Protein AF-A0A762VBR0-F1 (afdb_monomer_lite)

Secondary structure (DSSP, 8-state):
--SGGGHHHHHTTHHHHHHHHH-------EEESSS--PPBGGGTB----EEE-SSS------

Radius of gyration: 24.27 Å; chains: 1; bounding box: 68×35×43 Å

Structure (mmCIF, N/CA/C/O backbone):
data_AF-A0A762VBR0-F1
#
_entry.id   AF-A0A762VBR0-F1
#
loop_
_atom_site.group_PDB
_atom_site.id
_atom_site.type_symbol
_atom_site.label_atom_id
_atom_site.label_alt_id
_atom_site.label_comp_id
_atom_site.label_asym_id
_atom_site.label_entity_id
_atom_site.label_seq_id
_atom_site.pdbx_PDB_ins_code
_atom_site.Cartn_x
_atom_site.Cartn_y
_atom_site.Cartn_z
_atom_site.occupancy
_atom_site.B_iso_or_equiv
_atom_site.auth_seq_id
_atom_site.auth_comp_id
_atom_site.auth_asym_id
_atom_site.auth_atom_id
_atom_site.pdbx_PDB_model_num
ATOM 1 N N . MET A 1 1 ? 47.087 27.914 -26.500 1.00 54.66 1 MET A N 1
ATOM 2 C CA . MET A 1 1 ? 46.361 26.629 -26.393 1.00 54.66 1 MET A CA 1
ATOM 3 C C . MET A 1 1 ? 45.551 26.616 -25.096 1.00 54.66 1 MET A C 1
ATOM 5 O O . MET A 1 1 ? 46.184 26.618 -24.050 1.00 54.66 1 MET A O 1
ATOM 9 N N . PRO A 1 2 ? 44.201 26.647 -25.126 1.00 49.69 2 PRO A N 1
ATOM 10 C CA . PRO A 1 2 ? 43.404 26.406 -23.918 1.00 49.69 2 PRO A CA 1
ATOM 11 C C . PRO A 1 2 ? 42.204 25.462 -24.161 1.00 49.69 2 PRO A C 1
ATOM 13 O O . PRO A 1 2 ? 41.116 25.696 -23.649 1.00 49.69 2 PRO A O 1
ATOM 16 N N . ALA A 1 3 ? 42.359 24.414 -24.977 1.00 53.97 3 ALA A N 1
ATOM 17 C CA . ALA A 1 3 ? 41.277 23.447 -25.222 1.00 53.97 3 ALA A CA 1
ATOM 18 C C . ALA A 1 3 ? 41.325 22.218 -24.288 1.00 53.97 3 ALA A C 1
ATOM 20 O O . ALA A 1 3 ? 40.341 21.497 -24.166 1.00 53.97 3 ALA A O 1
ATOM 21 N N . VAL A 1 4 ? 42.451 21.982 -23.605 1.00 54.78 4 VAL A N 1
ATOM 22 C CA . VAL A 1 4 ? 42.726 20.702 -22.921 1.00 54.78 4 VAL A CA 1
ATOM 23 C C . VAL A 1 4 ? 42.145 20.640 -21.496 1.00 54.78 4 VAL A C 1
ATOM 25 O O . VAL A 1 4 ? 41.922 19.560 -20.962 1.00 54.78 4 VAL A O 1
ATOM 28 N N . THR A 1 5 ? 41.807 21.778 -20.883 1.00 53.56 5 THR A N 1
ATOM 29 C CA . THR A 1 5 ? 41.422 21.836 -19.456 1.00 53.56 5 THR A CA 1
ATOM 30 C C . THR A 1 5 ? 39.970 21.423 -19.171 1.00 53.56 5 THR A C 1
ATOM 32 O O . THR A 1 5 ? 39.628 21.155 -18.025 1.00 53.56 5 THR A O 1
ATOM 35 N N . LYS A 1 6 ? 39.093 21.335 -20.184 1.00 52.50 6 LYS A N 1
ATOM 36 C CA . LYS A 1 6 ? 37.668 20.978 -19.990 1.00 52.50 6 LYS A CA 1
ATOM 37 C C . LYS A 1 6 ? 37.377 19.474 -20.090 1.00 52.50 6 LYS A C 1
ATOM 39 O O . LYS A 1 6 ? 36.294 19.039 -19.714 1.00 52.50 6 LYS A O 1
ATOM 44 N N . LEU A 1 7 ? 38.339 18.688 -20.576 1.00 52.94 7 LEU A N 1
ATOM 45 C CA . LEU A 1 7 ? 38.180 17.257 -20.831 1.00 52.94 7 LEU A CA 1
ATOM 46 C C . LEU A 1 7 ? 38.045 16.385 -19.560 1.00 52.94 7 LEU A C 1
ATOM 48 O O . LEU A 1 7 ? 37.178 15.512 -19.559 1.00 52.94 7 LEU A O 1
ATOM 52 N N . PRO A 1 8 ? 38.791 16.607 -18.453 1.00 55.31 8 PRO A N 1
ATOM 53 C CA . PRO A 1 8 ? 38.654 15.758 -17.264 1.00 55.31 8 PRO A CA 1
ATOM 54 C C . PRO A 1 8 ? 37.377 16.053 -16.462 1.00 55.31 8 PRO A C 1
ATOM 56 O O . PRO A 1 8 ? 36.890 15.186 -15.744 1.00 55.31 8 PRO A O 1
ATOM 59 N N . LEU A 1 9 ? 36.797 17.250 -16.614 1.00 55.50 9 LEU A N 1
ATOM 60 C CA . LEU A 1 9 ? 35.563 17.642 -15.926 1.00 55.50 9 LEU A CA 1
ATOM 61 C C . LEU A 1 9 ? 34.327 16.931 -16.502 1.00 55.50 9 LEU A C 1
ATOM 63 O O . LEU A 1 9 ? 33.370 16.671 -15.781 1.00 55.50 9 LEU A O 1
ATOM 67 N N . LEU A 1 10 ? 34.361 16.596 -17.796 1.00 57.00 10 LEU A N 1
ATOM 68 C CA . LEU A 1 10 ? 33.256 15.946 -18.502 1.00 57.00 10 LEU A CA 1
ATOM 69 C C . LEU A 1 10 ? 33.243 14.425 -18.275 1.00 57.00 10 LEU A C 1
ATOM 71 O O . LEU A 1 10 ? 32.177 13.827 -18.226 1.00 57.00 10 LEU A O 1
ATOM 75 N N . LEU A 1 11 ? 34.407 13.797 -18.064 1.00 58.16 11 LEU A N 1
ATOM 76 C CA . LEU A 1 11 ? 34.482 12.366 -17.734 1.00 58.16 11 LEU A CA 1
ATOM 77 C C . LEU A 1 11 ? 34.014 12.057 -16.303 1.00 58.16 11 LEU A C 1
ATOM 79 O O . LEU A 1 11 ? 33.489 10.973 -16.059 1.00 58.16 11 LEU A O 1
ATOM 83 N N . LEU A 1 12 ? 34.170 12.996 -15.362 1.00 59.09 12 LEU A N 1
ATOM 84 C CA . LEU A 1 12 ? 33.768 12.791 -13.966 1.00 59.09 12 LEU A CA 1
ATOM 85 C C . LEU A 1 12 ? 32.246 12.866 -13.747 1.00 59.09 12 LEU A C 1
ATOM 87 O O . LEU A 1 12 ? 31.751 12.361 -12.742 1.00 59.09 12 LEU A O 1
ATOM 91 N N . SER A 1 13 ? 31.497 13.486 -14.665 1.00 59.81 13 SER A N 1
ATOM 92 C CA . SER A 1 13 ? 30.038 13.634 -14.556 1.00 59.81 13 SER A CA 1
ATOM 93 C C . SER A 1 13 ? 29.256 12.442 -15.117 1.00 59.81 13 SER A C 1
ATOM 95 O O . SER A 1 13 ? 28.101 12.243 -14.743 1.00 59.81 13 SER A O 1
ATOM 97 N N . VAL A 1 14 ? 29.880 11.607 -15.956 1.00 64.12 14 VAL A N 1
ATOM 98 C CA . VAL A 1 14 ? 29.260 10.422 -16.580 1.00 64.12 14 VAL A CA 1
ATOM 99 C C . VAL A 1 14 ? 28.637 9.446 -15.566 1.00 64.12 14 VAL A C 1
ATOM 101 O O . VAL A 1 14 ? 27.469 9.097 -15.751 1.00 64.12 14 VAL A O 1
ATOM 104 N N . PRO A 1 15 ? 29.317 9.020 -14.478 1.00 64.88 15 PRO A N 1
ATOM 105 C CA . PRO A 1 15 ? 28.714 8.092 -13.516 1.00 64.88 15 PRO A CA 1
ATOM 106 C C . PRO A 1 15 ? 27.563 8.723 -12.718 1.00 64.88 15 PRO A C 1
ATOM 108 O O . PRO A 1 15 ? 26.638 8.022 -12.317 1.00 64.88 15 PRO A O 1
ATOM 111 N N . PHE A 1 16 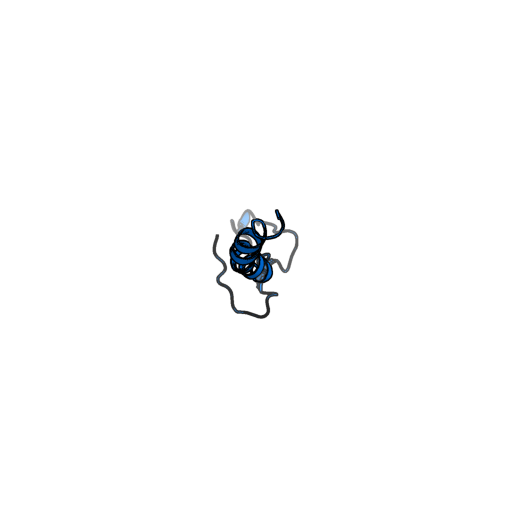? 27.580 10.044 -12.518 1.00 62.78 16 PHE A N 1
ATOM 112 C CA . PHE A 1 16 ? 26.516 10.750 -11.802 1.00 62.78 16 PHE A CA 1
ATOM 113 C C . PHE A 1 16 ? 25.241 10.855 -12.649 1.00 62.78 16 PHE A C 1
ATOM 115 O O . PHE A 1 16 ? 24.140 10.620 -12.154 1.00 62.78 16 PHE A O 1
ATOM 122 N N . VAL A 1 17 ? 25.395 11.131 -13.949 1.00 66.19 17 VAL A N 1
ATOM 123 C CA . VAL A 1 17 ? 24.282 11.134 -14.909 1.00 66.19 17 VAL A CA 1
ATOM 124 C C . VAL A 1 17 ? 23.725 9.721 -15.098 1.00 66.19 17 VAL A C 1
ATOM 126 O O . VAL A 1 17 ? 22.512 9.559 -15.148 1.00 66.19 17 VAL A O 1
ATOM 129 N N . PHE A 1 18 ? 24.579 8.693 -15.131 1.00 67.12 18 PHE A N 1
ATOM 130 C CA . PHE A 1 18 ? 24.140 7.300 -15.251 1.00 67.12 18 PHE A CA 1
ATOM 131 C C . PHE A 1 18 ? 23.251 6.872 -14.074 1.00 67.12 18 PHE A C 1
ATOM 133 O O . PHE A 1 18 ? 22.155 6.373 -14.301 1.00 67.12 18 PHE A O 1
ATOM 140 N N . SER A 1 19 ? 23.651 7.139 -12.828 1.00 64.56 19 SER A N 1
ATOM 141 C CA . SER A 1 19 ? 22.846 6.792 -11.644 1.00 64.56 19 SER A CA 1
ATOM 142 C C . SER A 1 19 ? 21.492 7.512 -11.594 1.00 64.56 19 SER A C 1
ATOM 144 O O . SER A 1 19 ? 20.503 6.931 -11.149 1.00 64.56 19 SER A O 1
ATOM 146 N N . ALA A 1 20 ? 21.413 8.751 -12.092 1.00 61.94 20 ALA A N 1
ATOM 147 C CA . ALA A 1 20 ? 20.158 9.503 -12.151 1.00 61.94 20 ALA A CA 1
ATOM 148 C C . ALA A 1 20 ? 19.142 8.906 -13.145 1.00 61.94 20 ALA A C 1
ATOM 150 O O . ALA A 1 20 ? 17.940 9.034 -12.929 1.00 61.94 20 ALA A O 1
ATOM 151 N N . LEU A 1 21 ? 19.599 8.217 -14.200 1.00 64.50 21 LEU A N 1
ATOM 152 C CA . LEU A 1 21 ? 18.718 7.584 -15.192 1.00 64.50 21 LEU A CA 1
ATOM 153 C C . LEU A 1 21 ? 18.007 6.328 -14.662 1.00 64.50 21 LEU A C 1
ATOM 155 O O . LEU A 1 21 ? 16.949 5.972 -15.175 1.00 64.50 21 LEU A O 1
ATOM 159 N N . PHE A 1 22 ? 18.559 5.671 -13.638 1.00 62.38 22 PHE A N 1
ATOM 160 C CA . PHE A 1 22 ? 17.992 4.448 -13.048 1.00 62.38 22 PHE A CA 1
ATOM 161 C C . PHE A 1 22 ? 17.326 4.677 -11.691 1.00 62.38 22 PHE A C 1
ATOM 163 O O . PHE A 1 22 ? 16.787 3.737 -11.109 1.00 62.38 22 PHE A O 1
ATOM 170 N N . SER A 1 23 ? 17.319 5.916 -11.194 1.00 59.56 23 SER A N 1
ATOM 171 C CA . SER A 1 23 ? 16.583 6.280 -9.986 1.00 59.56 23 SER A CA 1
ATOM 172 C C . SER A 1 23 ? 15.088 6.388 -10.297 1.00 59.56 23 SER A C 1
ATOM 174 O O . SER A 1 23 ? 14.514 7.476 -10.333 1.00 59.56 23 SER A O 1
ATOM 176 N N . GLN A 1 24 ? 14.447 5.246 -10.539 1.00 60.44 24 GLN A N 1
ATOM 177 C CA . GLN A 1 24 ? 12.995 5.155 -10.614 1.00 60.44 24 GLN A CA 1
ATOM 178 C C . GLN A 1 24 ? 12.436 5.321 -9.200 1.00 60.44 24 GLN A C 1
ATOM 180 O O . GLN A 1 24 ? 12.454 4.395 -8.389 1.00 60.44 24 GLN A O 1
ATOM 185 N N . ALA A 1 25 ? 11.960 6.526 -8.891 1.00 58.78 25 ALA A N 1
ATOM 186 C CA . ALA A 1 25 ? 11.085 6.740 -7.750 1.00 58.78 25 ALA A CA 1
ATOM 187 C C . ALA A 1 25 ? 9.752 6.052 -8.071 1.00 58.78 2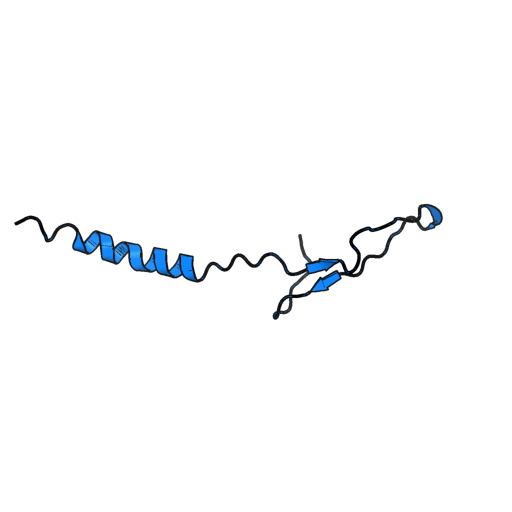5 ALA A C 1
ATOM 189 O O . ALA A 1 25 ? 8.880 6.633 -8.714 1.00 58.78 25 ALA A O 1
ATOM 190 N N . ASN A 1 26 ? 9.632 4.779 -7.695 1.00 60.69 26 ASN A N 1
ATOM 191 C CA . ASN A 1 26 ? 8.365 4.069 -7.773 1.00 60.69 26 ASN A CA 1
ATOM 192 C C . ASN A 1 26 ? 7.424 4.742 -6.772 1.00 60.69 26 ASN A C 1
ATOM 194 O O . ASN A 1 26 ? 7.612 4.631 -5.560 1.00 60.69 26 ASN A O 1
ATOM 198 N N . ALA A 1 27 ? 6.448 5.497 -7.277 1.00 55.88 27 ALA A N 1
ATOM 199 C CA . ALA A 1 27 ? 5.282 5.833 -6.479 1.00 55.88 27 ALA A CA 1
ATOM 200 C C . ALA A 1 27 ? 4.665 4.497 -6.055 1.00 55.88 27 ALA A C 1
ATOM 202 O O . ALA A 1 27 ? 4.389 3.668 -6.916 1.00 55.88 27 ALA A O 1
ATOM 203 N N . ALA A 1 28 ? 4.555 4.254 -4.748 1.00 71.00 28 ALA A N 1
ATOM 204 C CA . ALA A 1 28 ? 4.131 2.959 -4.233 1.00 71.00 28 ALA A CA 1
ATOM 205 C C . ALA A 1 28 ? 2.763 2.588 -4.827 1.00 71.00 28 ALA A C 1
ATOM 207 O O . ALA A 1 28 ? 1.779 3.291 -4.584 1.00 71.00 28 ALA A O 1
ATOM 208 N N . GLY A 1 29 ? 2.693 1.501 -5.601 1.00 81.06 29 GLY A N 1
ATOM 209 C CA . GLY A 1 29 ? 1.491 1.046 -6.302 1.00 81.06 29 GLY A CA 1
ATOM 210 C C . GLY A 1 29 ? 0.439 0.414 -5.392 1.00 81.06 29 GLY A C 1
ATOM 211 O O . GLY A 1 29 ? -0.302 -0.463 -5.819 1.00 81.06 29 GLY A O 1
ATOM 212 N N . MET A 1 30 ? 0.367 0.813 -4.124 1.00 90.06 30 MET 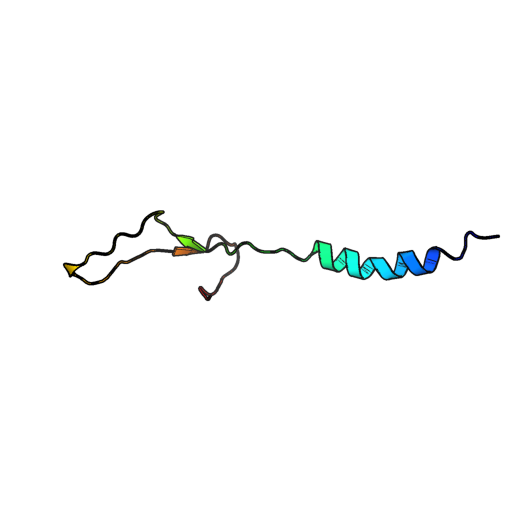A N 1
ATOM 213 C CA . MET A 1 30 ? -0.616 0.299 -3.174 1.00 90.06 30 MET A CA 1
ATOM 214 C C . MET A 1 30 ? -1.859 1.185 -3.218 1.00 90.06 30 MET A C 1
ATOM 216 O O . MET A 1 30 ? -1.872 2.285 -2.667 1.00 90.06 30 MET A O 1
ATOM 220 N N . VAL A 1 31 ? -2.907 0.711 -3.891 1.00 91.88 31 VAL A N 1
ATOM 221 C CA . VAL A 1 31 ? -4.123 1.488 -4.160 1.00 91.88 31 VAL A CA 1
ATOM 222 C C . VAL A 1 31 ? -5.314 0.876 -3.417 1.00 91.88 31 VAL A C 1
ATOM 224 O O . VAL A 1 31 ? -5.613 -0.304 -3.621 1.00 91.88 31 VAL A O 1
ATOM 227 N N . PRO A 1 32 ? -6.018 1.643 -2.565 1.00 94.00 32 PRO A N 1
ATOM 228 C CA . PRO A 1 32 ? -7.293 1.216 -2.000 1.00 94.00 32 PRO A CA 1
ATOM 229 C C . PRO A 1 32 ? -8.325 0.911 -3.088 1.00 94.00 32 PRO A C 1
ATOM 231 O O . PRO A 1 32 ? -8.465 1.672 -4.045 1.00 94.00 32 PRO A O 1
ATOM 234 N N . GLU A 1 33 ? -9.098 -0.162 -2.929 1.00 94.75 33 GLU A N 1
ATOM 235 C CA . GLU A 1 33 ? -10.187 -0.471 -3.873 1.00 94.75 33 GLU A CA 1
ATOM 236 C C . GLU A 1 33 ? -11.342 0.538 -3.777 1.00 94.75 33 GLU A C 1
ATOM 238 O O . GLU A 1 33 ? -12.110 0.713 -4.723 1.00 94.75 33 GLU A O 1
ATOM 243 N N . THR A 1 34 ? -11.448 1.229 -2.641 1.00 94.44 34 THR A N 1
ATOM 244 C CA . THR A 1 34 ? -12.457 2.251 -2.363 1.00 94.44 34 THR A CA 1
ATOM 245 C C . THR A 1 34 ? -11.795 3.562 -1.956 1.00 94.44 34 THR A C 1
ATOM 247 O O . THR A 1 34 ? -10.844 3.572 -1.178 1.00 94.44 34 THR A O 1
ATOM 250 N N . THR A 1 35 ? -12.341 4.688 -2.412 1.00 93.88 35 THR A N 1
ATOM 251 C CA . THR A 1 35 ? -11.810 6.030 -2.106 1.00 93.88 35 THR A CA 1
ATOM 252 C C . THR A 1 35 ? -12.189 6.543 -0.718 1.00 93.88 35 THR A C 1
ATOM 254 O O . THR A 1 35 ? -11.585 7.497 -0.234 1.00 93.88 35 THR A O 1
ATOM 257 N N . LEU A 1 36 ? -13.187 5.928 -0.080 1.00 95.56 36 LEU A N 1
ATOM 258 C CA . LEU A 1 36 ? -13.705 6.327 1.221 1.00 95.56 36 LEU A CA 1
ATOM 259 C C . LEU A 1 36 ? -13.835 5.098 2.120 1.00 95.56 36 LEU A C 1
ATOM 261 O O . LEU A 1 36 ? -14.391 4.082 1.709 1.00 95.56 36 LEU A O 1
ATOM 265 N N . LEU A 1 37 ? -13.332 5.217 3.349 1.00 96.06 37 LEU A N 1
ATOM 266 C CA . LEU A 1 37 ? -13.520 4.238 4.414 1.00 96.06 37 LEU A CA 1
ATOM 267 C C . LEU A 1 37 ? -14.513 4.795 5.426 1.00 96.06 37 LEU A C 1
ATOM 269 O O . LEU A 1 37 ? -14.278 5.853 6.008 1.00 96.06 37 LEU A O 1
ATOM 273 N N . VAL A 1 38 ? -15.610 4.074 5.634 1.00 95.56 38 VAL A N 1
ATOM 274 C CA . VAL A 1 38 ? -16.556 4.355 6.715 1.00 95.56 38 VAL A CA 1
ATOM 275 C C . VAL A 1 38 ? -16.215 3.442 7.882 1.00 95.56 38 VAL A C 1
ATOM 277 O O . VAL A 1 38 ? -16.028 2.241 7.697 1.00 95.56 38 VAL A O 1
ATOM 280 N N . ILE A 1 39 ? -16.132 4.017 9.076 1.00 96.94 39 ILE A N 1
ATOM 281 C CA . ILE A 1 39 ? -15.967 3.263 10.317 1.00 96.94 39 ILE A CA 1
ATOM 282 C C . ILE A 1 39 ? -17.337 3.160 10.966 1.00 96.94 39 ILE A C 1
ATOM 284 O O . ILE A 1 39 ? -17.983 4.181 11.214 1.00 96.94 39 ILE A O 1
ATOM 288 N N . GLU A 1 40 ? -17.771 1.936 11.246 1.00 96.06 40 GLU A N 1
ATOM 289 C CA . GLU A 1 40 ? -18.985 1.734 12.022 1.00 96.06 40 GLU A CA 1
ATOM 290 C C . GLU A 1 40 ? -18.670 1.820 13.509 1.00 96.06 40 GLU A C 1
ATOM 292 O O . GLU A 1 40 ? -17.920 1.006 14.049 1.00 96.06 40 GLU A O 1
ATOM 297 N N . GLU A 1 41 ? -19.283 2.791 14.186 1.00 96.12 41 GLU A N 1
ATOM 298 C CA . GLU A 1 41 ? -19.133 2.964 15.632 1.00 96.12 41 GLU A CA 1
ATOM 299 C C . GLU A 1 41 ? -19.568 1.705 16.394 1.00 96.12 41 GLU A C 1
ATOM 301 O O . GLU A 1 41 ? -18.883 1.276 17.313 1.00 96.12 41 GLU A O 1
ATOM 306 N N . SER A 1 42 ? -20.654 1.054 15.969 1.00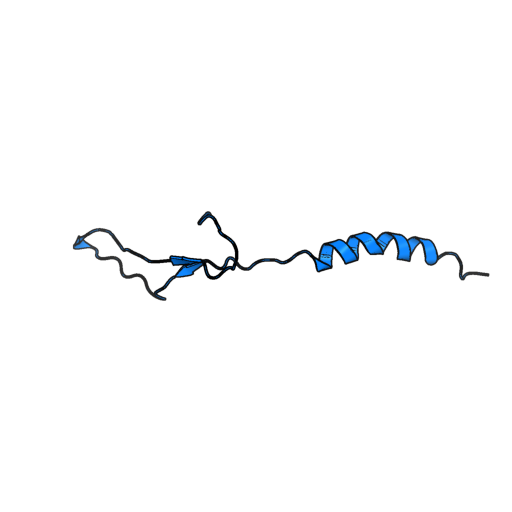 97.06 42 SER A N 1
ATOM 307 C CA . SER A 1 42 ? -21.189 -0.157 16.607 1.00 97.06 42 SER A CA 1
ATOM 308 C C . SER A 1 42 ? -20.147 -1.282 16.716 1.00 97.06 42 SER A C 1
ATOM 310 O O . SER A 1 42 ? -20.077 -1.977 17.731 1.00 97.06 42 SER A O 1
ATOM 312 N N . THR A 1 43 ? -19.302 -1.432 15.692 1.00 95.62 43 THR A N 1
ATOM 313 C CA . THR A 1 43 ? -18.258 -2.466 15.607 1.00 95.62 43 THR A CA 1
ATOM 314 C C . THR A 1 43 ? -16.875 -1.949 15.987 1.00 95.62 43 THR A C 1
ATOM 316 O O . THR A 1 43 ? -15.949 -2.745 16.136 1.00 95.62 43 THR A O 1
ATOM 319 N N . HIS A 1 44 ? -16.735 -0.630 16.157 1.00 96.00 44 HIS A N 1
ATOM 320 C CA . HIS A 1 44 ? -15.468 0.063 16.390 1.00 96.00 44 HIS A CA 1
ATOM 321 C C . HIS A 1 44 ? -14.398 -0.295 15.342 1.00 96.00 44 HIS A C 1
ATOM 323 O O . HIS A 1 44 ? -13.203 -0.328 15.644 1.00 96.00 44 HIS A O 1
ATOM 329 N N . SER A 1 45 ? -14.816 -0.615 14.114 1.00 95.00 45 SER A N 1
ATOM 330 C CA . SER A 1 45 ? -13.929 -1.126 13.073 1.00 95.00 45 SER A CA 1
ATOM 331 C C . SER A 1 45 ? -14.369 -0.693 11.676 1.00 95.00 45 SER A C 1
ATOM 333 O O . SER A 1 45 ? -15.518 -0.326 11.430 1.00 95.00 45 SER A O 1
ATOM 335 N N . GLY A 1 46 ? -13.416 -0.727 10.751 1.00 94.19 46 GLY A N 1
ATOM 336 C CA . GLY A 1 46 ? -13.618 -0.531 9.324 1.00 94.19 46 GLY A CA 1
ATOM 337 C C . GLY A 1 46 ? -12.647 -1.433 8.571 1.00 94.19 46 GLY A C 1
ATOM 338 O O . GLY A 1 46 ? -11.526 -1.665 9.026 1.00 94.19 46 GLY A O 1
ATOM 339 N N . VAL A 1 47 ? -13.075 -1.960 7.428 1.00 95.44 47 VAL A N 1
ATOM 340 C CA . VAL A 1 47 ? -12.251 -2.828 6.581 1.00 95.44 47 VAL A CA 1
ATOM 341 C C . VAL A 1 47 ? -12.004 -2.120 5.257 1.00 95.44 47 VAL A C 1
ATOM 343 O O . VAL A 1 47 ? -12.934 -1.608 4.639 1.00 95.44 47 VAL A O 1
ATOM 346 N N . MET A 1 48 ? -10.747 -2.101 4.822 1.00 95.25 48 MET A N 1
ATOM 347 C CA . MET A 1 48 ? -10.339 -1.586 3.520 1.00 95.25 48 MET A CA 1
ATOM 348 C C . MET A 1 48 ? -9.525 -2.648 2.795 1.00 95.25 48 MET A C 1
ATOM 350 O O . MET A 1 48 ? -8.555 -3.176 3.338 1.00 95.25 48 MET A O 1
ATOM 354 N N . ASN A 1 49 ? -9.883 -2.896 1.541 1.00 95.19 49 ASN A N 1
ATOM 355 C CA . ASN A 1 49 ? -9.066 -3.688 0.638 1.00 95.19 49 ASN A CA 1
ATOM 356 C C . ASN A 1 49 ? -8.047 -2.788 -0.060 1.00 95.19 49 ASN A C 1
ATOM 358 O O . ASN A 1 49 ? -8.378 -1.687 -0.511 1.00 95.19 49 ASN A O 1
ATOM 362 N N . VAL A 1 50 ? -6.819 -3.280 -0.190 1.00 93.75 50 VAL A N 1
ATOM 363 C CA . VAL A 1 50 ? -5.735 -2.596 -0.897 1.00 93.75 50 VAL A CA 1
ATOM 364 C C . VAL A 1 50 ? -5.149 -3.548 -1.923 1.00 93.75 50 VAL A C 1
ATOM 366 O O . VAL A 1 50 ? -4.834 -4.69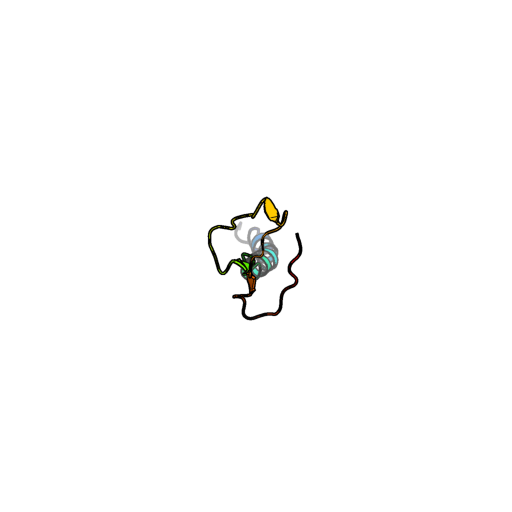8 -1.612 1.00 93.75 50 VAL A O 1
ATOM 369 N N . LYS A 1 51 ? -4.976 -3.052 -3.144 1.00 92.44 51 LYS A N 1
ATOM 370 C CA . LYS A 1 51 ? -4.381 -3.793 -4.247 1.00 92.44 51 LYS A CA 1
ATOM 371 C C . LYS A 1 51 ? -2.994 -3.250 -4.558 1.00 92.44 51 LYS A C 1
ATOM 373 O O . LYS A 1 51 ? -2.824 -2.046 -4.711 1.00 92.44 51 LYS A O 1
ATOM 378 N N . ASN A 1 52 ? -2.028 -4.152 -4.708 1.00 91.31 52 ASN A N 1
ATOM 379 C CA . ASN A 1 52 ? -0.757 -3.826 -5.342 1.00 91.31 52 ASN A CA 1
ATOM 380 C C . ASN A 1 52 ? -0.955 -3.787 -6.868 1.00 91.31 52 ASN A C 1
ATOM 382 O O . ASN A 1 52 ? -1.333 -4.797 -7.470 1.00 91.31 52 ASN A O 1
ATOM 386 N N . THR A 1 53 ? -0.752 -2.624 -7.478 1.00 91.56 53 THR A N 1
ATOM 387 C CA . THR A 1 53 ? -0.826 -2.399 -8.927 1.00 91.56 53 THR A CA 1
ATOM 388 C C . THR A 1 53 ? 0.530 -2.483 -9.620 1.00 91.56 53 THR A C 1
ATOM 390 O O . THR A 1 53 ? 0.575 -2.420 -10.849 1.00 91.56 53 THR A O 1
ATOM 393 N N . ASP A 1 54 ? 1.619 -2.627 -8.867 1.00 88.50 54 ASP A N 1
ATOM 394 C CA . ASP A 1 54 ? 2.953 -2.799 -9.428 1.00 88.50 54 ASP A CA 1
ATOM 395 C C . ASP A 1 54 ? 3.130 -4.204 -10.014 1.00 88.50 54 ASP A C 1
ATOM 397 O O . ASP A 1 54 ? 2.469 -5.174 -9.635 1.00 88.50 54 ASP A O 1
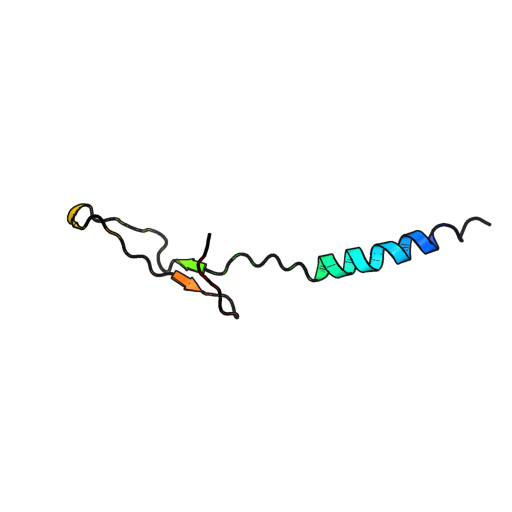ATOM 401 N N . SER A 1 55 ? 4.075 -4.330 -10.945 1.00 87.50 55 SER A N 1
ATOM 402 C CA . SER A 1 55 ? 4.451 -5.617 -11.539 1.00 87.50 55 SER A CA 1
ATOM 403 C C . SER A 1 55 ? 5.264 -6.511 -10.596 1.00 87.50 55 SER A C 1
ATOM 405 O O . SER A 1 55 ? 5.455 -7.690 -10.890 1.00 87.50 55 SER A O 1
ATOM 407 N N . ASN A 1 56 ? 5.736 -5.967 -9.469 1.00 86.38 56 ASN A N 1
ATOM 408 C CA . ASN A 1 56 ? 6.569 -6.664 -8.496 1.00 86.38 56 ASN A CA 1
ATOM 409 C C . ASN A 1 56 ? 5.843 -6.795 -7.144 1.00 86.38 56 ASN A C 1
ATOM 411 O O . ASN A 1 56 ? 5.118 -5.878 -6.749 1.00 86.38 56 ASN A O 1
ATOM 415 N N . PRO A 1 57 ? 6.057 -7.891 -6.391 1.00 88.44 57 PRO A N 1
ATOM 416 C CA . PRO A 1 57 ? 5.575 -7.997 -5.018 1.00 88.44 57 PRO A CA 1
ATOM 417 C C . PRO A 1 57 ? 6.131 -6.868 -4.141 1.00 88.44 57 PRO A C 1
ATOM 419 O O . PRO A 1 57 ? 7.313 -6.538 -4.226 1.00 88.44 57 PRO A O 1
ATOM 422 N N . ALA A 1 58 ? 5.289 -6.325 -3.264 1.00 85.50 58 ALA A N 1
ATOM 423 C CA . ALA A 1 58 ? 5.647 -5.259 -2.338 1.00 85.50 58 ALA A CA 1
ATOM 424 C C . ALA A 1 58 ? 5.093 -5.560 -0.941 1.00 85.50 58 ALA A C 1
ATOM 426 O O . ALA A 1 58 ? 4.017 -6.147 -0.799 1.00 85.50 58 ALA A O 1
ATOM 427 N N . LEU A 1 59 ? 5.837 -5.161 0.092 1.00 88.69 59 LEU A N 1
ATOM 428 C CA . LEU A 1 59 ? 5.347 -5.166 1.466 1.00 88.69 59 LEU A CA 1
ATOM 429 C C . LEU A 1 59 ? 4.547 -3.891 1.705 1.00 88.69 59 LEU A C 1
ATOM 431 O O . LEU A 1 59 ? 5.014 -2.796 1.399 1.00 88.69 59 LEU A O 1
ATOM 435 N N . LEU A 1 60 ? 3.363 -4.034 2.294 1.00 86.81 60 LEU A N 1
ATOM 436 C CA . LEU A 1 60 ? 2.617 -2.890 2.794 1.00 86.81 60 LEU A CA 1
ATOM 437 C C . LEU A 1 60 ? 3.240 -2.457 4.129 1.00 86.81 60 LEU A C 1
ATOM 439 O O . LEU A 1 60 ? 2.990 -3.076 5.162 1.00 86.81 60 LEU A O 1
ATOM 443 N N . TYR A 1 61 ? 4.102 -1.442 4.084 1.00 80.06 61 TYR A N 1
ATOM 444 C CA . TYR A 1 61 ? 4.854 -0.919 5.227 1.00 80.06 61 TYR A CA 1
ATOM 445 C C . TYR A 1 61 ? 4.963 0.613 5.129 1.00 80.06 61 TYR A C 1
ATOM 447 O O . TYR A 1 61 ? 4.921 1.152 4.023 1.00 80.06 61 TYR A O 1
ATOM 455 N N . THR A 1 62 ? 5.069 1.302 6.269 1.00 60.06 62 THR A N 1
ATOM 456 C CA . THR A 1 62 ? 5.113 2.776 6.378 1.00 60.06 62 THR A CA 1
ATOM 457 C C . THR A 1 62 ? 6.508 3.298 6.669 1.00 60.06 62 THR A C 1
ATOM 459 O O . THR A 1 62 ? 7.128 2.755 7.613 1.00 60.06 62 THR A O 1
#

Organism: Salmonella enterica (NCBI:txid28901)

Sequence (62 aa):
MPAVTKLPLLLLSVPFVFSALFSQANAAGMVPETTLLVIEESTHSGVMNVKNTDSNPALLYT

Foldseek 3Di:
DPPPVCVVVVVVCVVVVVVVVPPPPPPFQWAWPDPDWDQDPVVNDTDIDIDRPDPDDDDPDD

pLDDT: mean 76.82, std 17.02, range [49.69, 97.06]